Protein AF-A0A4U7EBQ7-F1 (afdb_monomer_lite)

Foldseek 3Di:
DWDWDFDDQPPRKTKIWGGDDDDDDDPPDDPPPQGWQEEEEEEDAPVVVVVVSVVVVVCVVVPPDDDPPITYIYIYDPDPVRVCVLDPPLLVVLLVVQLVPQALDLVRSCVVSVHDSVVSVVNQVSCVSRVQWAADDGPSRIHGSHNYYHYDDDDDDDPPDD

Structure (mmCIF, N/CA/C/O backbone):
data_AF-A0A4U7EBQ7-F1
#
_entry.id   AF-A0A4U7EBQ7-F1
#
loop_
_atom_site.group_PDB
_atom_site.id
_atom_site.type_symbol
_atom_site.label_atom_id
_atom_site.label_alt_id
_atom_site.label_comp_id
_atom_site.label_asym_id
_atom_site.label_entity_id
_atom_site.label_seq_id
_atom_site.pdbx_PDB_ins_code
_atom_site.Cartn_x
_atom_site.Cartn_y
_atom_site.Cartn_z
_atom_site.occupancy
_atom_site.B_iso_or_equiv
_atom_site.auth_seq_id
_atom_site.auth_comp_id
_atom_site.auth_asym_id
_atom_site.auth_atom_id
_atom_site.pdbx_PDB_model_num
ATOM 1 N N . MET A 1 1 ? -17.055 -17.221 -19.776 1.00 35.62 1 MET A N 1
ATOM 2 C CA . MET A 1 1 ? -17.087 -15.826 -20.279 1.00 35.62 1 MET A CA 1
ATOM 3 C C . MET A 1 1 ? -16.812 -14.881 -19.123 1.00 35.62 1 MET A C 1
ATOM 5 O O . MET A 1 1 ? -17.740 -14.368 -18.497 1.00 35.62 1 MET A O 1
ATOM 9 N N . GLY A 1 2 ? -15.529 -14.736 -18.796 1.00 39.72 2 GLY A N 1
ATOM 10 C CA . GLY A 1 2 ? -15.065 -13.684 -17.906 1.00 39.72 2 GLY A CA 1
ATOM 11 C C . GLY A 1 2 ? -14.974 -12.367 -18.670 1.00 39.72 2 GLY A C 1
ATOM 12 O O . GLY A 1 2 ? -14.744 -12.376 -19.877 1.00 39.72 2 GLY A O 1
ATOM 13 N N . ARG A 1 3 ? -15.248 -11.241 -18.010 1.00 36.81 3 ARG A N 1
ATOM 14 C CA . ARG A 1 3 ? -15.021 -9.917 -18.606 1.00 36.81 3 ARG A CA 1
ATOM 15 C C . ARG A 1 3 ? -13.678 -9.410 -18.107 1.00 36.81 3 ARG A C 1
ATOM 17 O O . ARG A 1 3 ? -13.426 -9.454 -16.906 1.00 36.81 3 ARG A O 1
ATOM 24 N N . LYS A 1 4 ? -12.856 -8.933 -19.035 1.00 40.66 4 LYS A N 1
ATOM 25 C CA . LYS A 1 4 ? -11.578 -8.290 -18.746 1.00 40.66 4 LYS A CA 1
ATOM 26 C C . LYS A 1 4 ? -11.805 -6.793 -18.549 1.00 40.66 4 LYS A C 1
ATOM 28 O O . LYS A 1 4 ? -12.488 -6.173 -19.367 1.00 40.66 4 LYS A O 1
ATOM 33 N N . TYR A 1 5 ? -11.245 -6.227 -17.486 1.00 44.12 5 TYR A N 1
ATOM 34 C CA . TYR A 1 5 ? -11.275 -4.785 -17.242 1.00 44.12 5 TYR A CA 1
ATOM 35 C C . TYR A 1 5 ? -9.849 -4.234 -17.261 1.00 44.12 5 TYR A C 1
ATOM 37 O O . TYR A 1 5 ? -8.996 -4.713 -16.519 1.00 44.12 5 TYR A O 1
ATOM 45 N N . ASP A 1 6 ? -9.617 -3.243 -18.125 1.00 44.31 6 ASP A N 1
ATOM 46 C CA . ASP A 1 6 ? -8.436 -2.376 -18.105 1.00 44.31 6 ASP A CA 1
ATOM 47 C C . ASP A 1 6 ? -8.788 -1.183 -17.216 1.00 44.31 6 ASP A C 1
ATOM 49 O O . ASP A 1 6 ? -9.614 -0.348 -17.602 1.00 44.31 6 ASP A O 1
ATOM 53 N N . ILE A 1 7 ? -8.241 -1.129 -15.998 1.00 49.88 7 ILE A N 1
ATOM 54 C CA . ILE A 1 7 ? -8.325 0.094 -15.197 1.00 49.88 7 ILE A CA 1
ATOM 55 C C . ILE A 1 7 ? -6.994 0.832 -15.304 1.00 49.88 7 ILE A C 1
ATOM 57 O O . ILE A 1 7 ? -5.945 0.354 -14.876 1.00 49.88 7 ILE A O 1
ATOM 61 N N . ARG A 1 8 ? -7.037 2.015 -15.920 1.00 43.31 8 ARG A N 1
ATOM 62 C CA . ARG A 1 8 ? -5.875 2.898 -16.018 1.00 43.31 8 ARG A CA 1
ATOM 63 C C . ARG A 1 8 ? -5.671 3.604 -14.685 1.00 43.31 8 ARG A C 1
ATOM 65 O O . ARG A 1 8 ? -6.448 4.496 -14.342 1.00 43.31 8 ARG A O 1
ATOM 72 N N . GLY A 1 9 ? -4.616 3.240 -13.961 1.00 41.81 9 GLY A N 1
ATOM 73 C CA . GLY A 1 9 ? -4.083 4.081 -12.894 1.00 41.81 9 GLY A CA 1
ATOM 74 C C . GLY A 1 9 ? -3.461 5.334 -13.513 1.00 41.81 9 GLY A C 1
ATOM 75 O O . GLY A 1 9 ? -2.818 5.264 -14.561 1.00 41.81 9 GLY A O 1
ATOM 76 N N . THR A 1 10 ? -3.640 6.503 -12.898 1.00 41.31 10 THR A N 1
ATOM 77 C CA . THR A 1 10 ? -3.233 7.822 -13.432 1.00 41.31 10 THR A CA 1
ATOM 78 C C . THR A 1 10 ? -1.703 8.038 -13.526 1.00 41.31 10 THR A C 1
ATOM 80 O O . THR A 1 10 ? -1.237 9.173 -13.502 1.00 41.31 10 THR A O 1
ATOM 83 N N . GLY A 1 11 ? -0.904 6.972 -13.632 1.00 40.59 11 GLY A N 1
ATOM 84 C CA . GLY A 1 11 ? 0.562 6.990 -13.647 1.00 40.59 11 GLY A CA 1
ATOM 85 C C . GLY A 1 11 ? 1.225 5.954 -14.562 1.00 40.59 11 GLY A C 1
ATOM 86 O O . GLY A 1 11 ? 2.389 5.657 -14.342 1.00 40.59 11 GLY A O 1
ATOM 87 N N . GLY A 1 12 ? 0.515 5.400 -15.555 1.00 39.47 12 GLY A N 1
ATOM 88 C CA . GLY A 1 12 ? 1.077 4.403 -16.488 1.00 39.47 12 GLY A CA 1
ATOM 89 C C . GLY A 1 12 ? 0.884 2.941 -16.068 1.00 39.47 12 GLY A C 1
ATOM 90 O O . GLY A 1 12 ? 1.272 2.044 -16.802 1.00 39.47 12 GLY A O 1
ATOM 91 N N . LEU A 1 13 ? 0.227 2.694 -14.932 1.00 50.38 13 LEU A N 1
ATOM 92 C CA . LEU A 1 13 ? -0.044 1.347 -14.429 1.00 50.38 13 LEU A CA 1
ATOM 93 C C . LEU A 1 13 ? -1.303 0.761 -15.085 1.00 50.38 13 LEU A C 1
ATOM 95 O O . LEU A 1 13 ? -2.376 1.377 -15.044 1.00 50.38 13 LEU A O 1
ATOM 99 N N . ILE A 1 14 ? -1.166 -0.437 -15.656 1.00 53.22 14 ILE A N 1
ATOM 100 C CA . ILE A 1 14 ? -2.275 -1.265 -16.138 1.00 53.22 14 ILE A CA 1
ATOM 101 C C . ILE A 1 14 ? -2.552 -2.311 -15.063 1.00 53.22 14 ILE A C 1
ATOM 103 O O . ILE A 1 14 ? -1.723 -3.187 -14.828 1.00 53.22 14 ILE A O 1
ATOM 107 N N . LEU A 1 15 ? -3.713 -2.226 -14.412 1.00 53.44 15 LEU A N 1
ATOM 108 C CA . LEU A 1 15 ? -4.234 -3.355 -13.647 1.00 53.44 15 LEU A CA 1
ATOM 109 C C . LEU A 1 15 ? -5.150 -4.154 -14.571 1.00 53.44 15 LEU A C 1
ATOM 111 O O . LEU A 1 15 ? -6.173 -3.642 -15.039 1.00 53.44 15 LEU A O 1
ATOM 115 N N . THR A 1 16 ? -4.786 -5.413 -14.800 1.00 60.38 16 THR A N 1
ATOM 116 C CA . THR A 1 16 ? -5.644 -6.367 -15.502 1.00 60.38 16 THR A CA 1
ATOM 117 C C . THR A 1 16 ? -6.428 -7.184 -14.482 1.00 60.38 16 THR A C 1
ATOM 119 O O . THR A 1 16 ? -5.839 -7.848 -13.633 1.00 60.38 16 THR A O 1
ATOM 122 N N . LEU A 1 17 ? -7.761 -7.140 -14.576 1.00 54.84 17 LEU A N 1
ATOM 123 C CA . LEU A 1 17 ? -8.671 -7.979 -13.790 1.00 54.84 17 LEU A CA 1
ATOM 124 C C . LEU A 1 17 ? -9.408 -8.953 -14.717 1.00 54.84 17 LEU A C 1
ATOM 126 O O . LEU A 1 17 ? -10.191 -8.524 -15.574 1.00 54.84 17 LEU A O 1
ATOM 130 N N . THR A 1 18 ? -9.195 -10.254 -14.518 1.00 54.38 18 THR A N 1
ATOM 131 C CA . THR A 1 18 ? -9.893 -11.329 -15.243 1.00 54.38 18 THR A CA 1
ATOM 132 C C . THR A 1 18 ? -10.984 -11.912 -14.344 1.00 54.38 18 THR A C 1
ATOM 134 O O . THR A 1 18 ? -10.712 -12.774 -13.520 1.00 54.38 18 THR A O 1
ATOM 137 N N . HIS A 1 19 ? -12.229 -11.432 -14.451 1.00 50.72 19 HIS A N 1
ATOM 138 C CA . HIS A 1 19 ? -13.312 -11.844 -13.539 1.00 50.72 19 HIS A CA 1
ATOM 139 C C . HIS A 1 19 ? -14.376 -12.722 -14.219 1.00 50.72 19 HIS A C 1
ATOM 141 O O . HIS A 1 19 ? -14.816 -12.413 -15.331 1.00 50.72 19 HIS A O 1
ATOM 147 N N . THR A 1 20 ? -14.865 -13.771 -13.538 1.00 37.25 20 THR A N 1
ATOM 148 C CA . THR A 1 20 ? -15.962 -14.648 -13.998 1.00 37.25 20 THR A CA 1
ATOM 149 C C . THR A 1 20 ? -17.337 -14.148 -13.498 1.00 37.25 20 THR A C 1
ATOM 151 O O . THR A 1 20 ? -17.642 -14.213 -12.320 1.00 37.25 20 THR A O 1
ATOM 154 N N . ARG A 1 21 ? -18.154 -13.624 -14.430 1.00 37.00 21 ARG A N 1
ATOM 155 C CA . ARG A 1 21 ? -19.626 -13.382 -14.417 1.00 37.00 21 ARG A CA 1
ATOM 156 C C . ARG A 1 21 ? -20.342 -13.327 -13.037 1.00 37.00 21 ARG A C 1
ATOM 158 O O . ARG A 1 21 ? -20.646 -14.366 -12.474 1.00 37.00 21 ARG A O 1
ATOM 165 N N . SER A 1 22 ? -20.929 -12.184 -12.650 1.00 35.88 22 SER A N 1
ATOM 166 C CA . SER A 1 22 ? -22.355 -11.869 -12.910 1.00 35.88 22 SER A CA 1
ATOM 167 C C . SER A 1 22 ? -22.671 -10.396 -12.611 1.00 35.88 22 SER A C 1
ATOM 169 O O . SER A 1 22 ? -22.422 -9.906 -11.521 1.00 35.88 22 SER A O 1
ATOM 171 N N . MET A 1 23 ? -23.253 -9.691 -13.584 1.00 32.94 23 MET A N 1
ATOM 172 C CA . MET A 1 23 ? -23.651 -8.285 -13.473 1.00 32.94 23 MET A CA 1
ATOM 173 C C . MET A 1 23 ? -25.182 -8.238 -13.535 1.00 32.94 23 MET A C 1
ATOM 175 O O . MET A 1 23 ? -25.751 -8.457 -14.610 1.00 32.94 23 MET A O 1
ATOM 179 N N . ARG A 1 24 ? -25.859 -7.979 -12.412 1.00 35.00 24 ARG A N 1
ATOM 180 C CA . ARG A 1 24 ? -27.246 -7.496 -12.425 1.00 35.00 24 ARG A CA 1
ATOM 181 C C . ARG A 1 24 ? -27.155 -5.977 -12.344 1.00 35.00 24 ARG A C 1
ATOM 183 O O . ARG A 1 24 ? -26.534 -5.442 -11.446 1.00 35.00 24 ARG A O 1
ATOM 190 N N . ARG A 1 25 ? -27.660 -5.287 -13.365 1.00 38.47 25 ARG A N 1
ATOM 191 C CA . ARG A 1 25 ? -27.696 -3.824 -13.395 1.00 38.47 25 ARG A CA 1
ATOM 192 C C . ARG A 1 25 ? -29.011 -3.393 -12.755 1.00 38.47 25 ARG A C 1
ATOM 194 O O . ARG A 1 25 ? -30.059 -3.571 -13.376 1.00 38.47 25 ARG A O 1
ATOM 201 N N . THR A 1 26 ? -28.939 -2.826 -11.562 1.00 35.12 26 THR A N 1
ATOM 202 C CA . THR A 1 26 ? -29.968 -1.944 -11.012 1.00 35.12 26 THR A CA 1
ATOM 203 C C . THR A 1 26 ? -29.298 -0.633 -10.621 1.00 35.12 26 THR A C 1
ATOM 205 O O . THR A 1 26 ? -28.226 -0.633 -10.027 1.00 35.12 26 THR A O 1
ATOM 208 N N . ASP A 1 27 ? -29.856 0.482 -11.088 1.00 42.78 27 ASP A N 1
ATOM 209 C CA . ASP A 1 27 ? -29.435 1.834 -10.727 1.00 42.78 27 ASP A CA 1
ATOM 210 C C . ASP A 1 27 ? -29.303 1.950 -9.189 1.00 42.78 27 ASP A C 1
ATOM 212 O O . ASP A 1 27 ? -30.231 1.562 -8.480 1.00 42.78 27 ASP A O 1
ATOM 216 N N . ASP A 1 28 ? -28.158 2.465 -8.710 1.00 44.09 28 ASP A N 1
ATOM 217 C CA . ASP A 1 28 ? -27.726 2.609 -7.293 1.00 44.09 28 ASP A CA 1
ATOM 218 C C . ASP A 1 28 ? -26.937 1.439 -6.635 1.00 44.09 28 ASP A C 1
ATOM 220 O O . ASP A 1 28 ? -26.911 1.305 -5.415 1.00 44.09 28 ASP A O 1
ATOM 224 N N . GLU A 1 29 ? -26.244 0.586 -7.401 1.00 39.16 29 GLU A N 1
ATOM 225 C CA . GLU A 1 29 ? -25.565 -0.606 -6.851 1.00 39.16 29 GLU A CA 1
ATOM 226 C C . GLU A 1 29 ? -24.037 -0.423 -6.723 1.00 39.16 29 GLU A C 1
ATOM 228 O O . GLU A 1 29 ? -23.331 -0.260 -7.723 1.00 39.16 29 GLU A O 1
ATOM 233 N N . GLN A 1 30 ? -23.517 -0.465 -5.485 1.00 43.09 30 GLN A N 1
ATOM 234 C CA . GLN A 1 30 ? -22.092 -0.697 -5.214 1.00 43.09 30 GLN A CA 1
ATOM 235 C C . GLN A 1 30 ? -21.657 -1.918 -6.030 1.00 43.09 30 GLN A C 1
ATOM 237 O O . GLN A 1 30 ? -22.206 -3.004 -5.851 1.00 43.09 30 GLN A O 1
ATOM 242 N N . ILE A 1 31 ? -20.713 -1.742 -6.958 1.00 41.19 31 ILE A N 1
ATOM 243 C CA . ILE A 1 31 ? -20.177 -2.874 -7.711 1.00 41.19 31 ILE A CA 1
ATOM 244 C C . ILE A 1 31 ? -19.390 -3.714 -6.706 1.00 41.19 31 ILE A C 1
ATOM 246 O O . ILE A 1 31 ? -18.289 -3.327 -6.315 1.00 41.19 31 ILE A O 1
ATOM 250 N N . ASP A 1 32 ? -19.970 -4.833 -6.276 1.00 48.31 32 ASP A N 1
ATOM 251 C CA . ASP A 1 32 ? -19.272 -5.872 -5.523 1.00 48.31 32 ASP A CA 1
ATOM 252 C C . ASP A 1 32 ? -18.305 -6.551 -6.506 1.00 48.31 32 ASP A C 1
ATOM 254 O O . ASP A 1 32 ? -18.613 -7.539 -7.175 1.00 48.31 32 ASP A O 1
ATOM 258 N N . VAL A 1 33 ? -17.178 -5.877 -6.752 1.00 59.25 33 VAL A N 1
ATOM 259 C CA . VAL A 1 33 ? -16.087 -6.409 -7.562 1.00 59.25 33 VAL A CA 1
ATOM 260 C C . VAL A 1 33 ? -15.416 -7.462 -6.700 1.00 59.25 33 VAL A C 1
ATOM 262 O O . VAL A 1 33 ? -14.743 -7.130 -5.729 1.00 59.25 33 VAL A O 1
ATOM 265 N N . GLU A 1 34 ? -15.609 -8.730 -7.042 1.00 67.62 34 GLU A N 1
ATOM 266 C CA . GLU A 1 34 ? -14.882 -9.815 -6.396 1.00 67.62 34 GLU A CA 1
ATOM 267 C C . GLU A 1 34 ? -13.425 -9.756 -6.866 1.00 67.62 34 GLU A C 1
ATOM 269 O O . GLU A 1 34 ? -13.119 -9.984 -8.045 1.00 67.62 34 GLU A O 1
ATOM 274 N N . TYR A 1 35 ? -12.542 -9.371 -5.948 1.00 74.69 35 TYR A N 1
ATOM 275 C CA . TYR A 1 35 ? -11.109 -9.339 -6.193 1.00 74.69 35 TYR A CA 1
ATOM 276 C C . TYR A 1 35 ? -10.529 -10.742 -6.039 1.00 74.69 35 TYR A C 1
ATOM 278 O O . TYR A 1 35 ? -10.982 -11.513 -5.190 1.00 74.69 35 TYR A O 1
ATOM 286 N N . PRO A 1 36 ? -9.517 -11.083 -6.844 1.00 80.62 36 PRO A N 1
ATOM 287 C CA . PRO A 1 36 ? -8.791 -12.321 -6.645 1.00 80.62 36 PRO A CA 1
ATOM 288 C C . PRO A 1 36 ? -8.037 -12.319 -5.315 1.00 80.62 36 PRO A C 1
ATOM 290 O O . PRO A 1 36 ? -7.653 -11.269 -4.807 1.00 80.62 36 PRO A O 1
ATOM 293 N N . SER A 1 37 ? -7.772 -13.503 -4.765 1.00 81.44 37 SER A N 1
ATOM 294 C CA . SER A 1 37 ? -7.052 -13.633 -3.491 1.00 81.44 37 SER A CA 1
ATOM 295 C C . SER A 1 37 ? -5.586 -13.202 -3.588 1.00 81.44 37 SER A C 1
ATOM 297 O O . SER A 1 37 ? -5.007 -12.765 -2.594 1.00 81.44 37 SER A O 1
ATOM 299 N N . THR A 1 38 ? -4.977 -13.302 -4.774 1.00 85.06 38 THR A N 1
ATOM 300 C CA . THR A 1 38 ? -3.576 -12.933 -5.002 1.00 85.06 38 THR A CA 1
ATOM 301 C C . THR A 1 38 ? -3.453 -11.810 -6.024 1.00 85.06 38 THR A C 1
ATOM 303 O O . THR A 1 38 ? -4.039 -11.860 -7.105 1.00 85.06 38 THR A O 1
ATOM 306 N N . LEU A 1 39 ? -2.641 -10.814 -5.672 1.00 88.12 39 LEU A N 1
ATOM 307 C CA . LEU A 1 39 ? -2.121 -9.809 -6.585 1.00 88.12 39 LEU A CA 1
ATOM 308 C C . LEU A 1 39 ? -0.661 -10.122 -6.913 1.00 88.12 39 LEU A C 1
ATOM 310 O O . LEU A 1 39 ? 0.167 -10.203 -6.001 1.00 88.12 39 LEU A O 1
ATOM 314 N N . ARG A 1 40 ? -0.333 -10.215 -8.200 1.00 87.00 40 ARG A N 1
ATOM 315 C CA . ARG A 1 40 ? 1.038 -10.310 -8.699 1.00 87.00 40 ARG A CA 1
ATOM 316 C C . ARG A 1 40 ? 1.540 -8.933 -9.122 1.00 87.00 40 ARG A C 1
ATOM 318 O O . ARG A 1 40 ? 0.833 -8.157 -9.762 1.00 87.00 40 ARG A O 1
ATOM 325 N N . VAL A 1 41 ? 2.756 -8.611 -8.709 1.00 87.50 41 VAL A N 1
ATOM 326 C CA . VAL A 1 41 ? 3.451 -7.370 -9.029 1.00 87.50 41 VAL A CA 1
ATOM 327 C C . VAL A 1 41 ? 4.701 -7.710 -9.816 1.00 87.50 41 VAL A C 1
ATOM 329 O O . VAL A 1 41 ? 5.556 -8.450 -9.328 1.00 87.50 41 VAL A O 1
ATOM 332 N N . GLU A 1 42 ? 4.812 -7.135 -11.006 1.00 86.31 42 GLU A N 1
ATOM 333 C CA . GLU A 1 42 ? 5.854 -7.461 -11.976 1.00 86.31 42 GLU A CA 1
ATOM 334 C C . GLU A 1 42 ? 6.555 -6.222 -12.512 1.00 86.31 42 GLU A C 1
ATOM 336 O O . GLU A 1 42 ? 6.080 -5.095 -12.360 1.00 86.31 42 GLU A O 1
ATOM 341 N N . ILE A 1 43 ? 7.686 -6.450 -13.174 1.00 83.00 43 ILE A N 1
ATOM 342 C CA . ILE A 1 43 ? 8.398 -5.441 -13.950 1.00 83.00 43 ILE A CA 1
ATOM 343 C C . ILE A 1 43 ? 8.448 -5.924 -15.399 1.00 83.00 43 ILE A C 1
ATOM 345 O O . ILE A 1 43 ? 8.963 -7.012 -15.647 1.00 83.00 43 ILE A O 1
ATOM 349 N N . GLY A 1 44 ? 7.952 -5.121 -16.339 1.00 71.38 44 GLY A N 1
ATOM 350 C CA . GLY A 1 44 ? 7.925 -5.463 -17.763 1.00 71.38 44 GLY A CA 1
ATOM 351 C C . GLY A 1 44 ? 7.908 -4.221 -18.650 1.00 71.38 44 GLY A C 1
ATOM 352 O O . GLY A 1 44 ? 7.391 -3.177 -18.254 1.00 71.38 44 GLY A O 1
ATOM 353 N N . SER A 1 45 ? 8.489 -4.319 -19.847 1.00 62.56 45 SER A N 1
ATOM 354 C CA . SER A 1 45 ? 8.477 -3.224 -20.828 1.00 62.56 45 SER A CA 1
ATOM 355 C C . SER A 1 45 ? 7.066 -3.028 -21.387 1.00 62.56 45 SER A C 1
ATOM 357 O O . SER A 1 45 ? 6.279 -3.964 -21.410 1.00 62.56 45 SER A O 1
ATOM 359 N N . THR A 1 46 ? 6.736 -1.861 -21.944 1.00 51.31 46 THR A N 1
ATOM 360 C CA . THR A 1 46 ? 5.391 -1.602 -22.507 1.00 51.31 46 THR A CA 1
ATOM 361 C C . THR A 1 46 ? 4.968 -2.588 -23.616 1.00 51.31 46 THR A C 1
ATOM 363 O O . THR A 1 46 ? 3.778 -2.856 -23.782 1.00 51.31 46 THR A O 1
ATOM 366 N N . GLU A 1 47 ? 5.920 -3.166 -24.357 1.00 54.06 47 GLU A N 1
ATOM 367 C CA . GLU A 1 47 ? 5.669 -4.252 -25.324 1.00 54.06 47 GLU A CA 1
ATOM 368 C C . GLU A 1 47 ? 5.387 -5.601 -24.640 1.00 54.06 47 GLU A C 1
ATOM 370 O O . GLU A 1 47 ? 4.474 -6.323 -25.054 1.00 54.06 47 GLU A O 1
ATOM 375 N N . ASP A 1 48 ? 6.094 -5.897 -23.548 1.00 57.53 48 ASP A N 1
ATOM 376 C CA . ASP A 1 48 ? 5.840 -7.065 -22.698 1.00 57.53 48 ASP A CA 1
ATOM 377 C C . ASP A 1 48 ? 4.478 -6.925 -21.998 1.00 57.53 48 ASP A C 1
ATOM 379 O O . ASP A 1 48 ? 3.701 -7.868 -21.982 1.00 57.53 48 ASP A O 1
ATOM 383 N N . MET A 1 49 ? 4.110 -5.719 -21.545 1.00 55.41 49 MET A N 1
ATOM 384 C CA . MET A 1 49 ? 2.817 -5.416 -20.914 1.00 55.41 49 MET A CA 1
ATOM 385 C C . MET A 1 49 ? 1.626 -5.720 -21.832 1.00 55.41 49 MET A C 1
ATOM 387 O O . MET A 1 49 ? 0.606 -6.239 -21.378 1.00 55.41 49 MET A O 1
ATOM 391 N N . PHE A 1 50 ? 1.720 -5.378 -23.124 1.00 53.34 50 PHE A N 1
ATOM 392 C CA . PHE A 1 50 ? 0.658 -5.693 -24.085 1.00 53.34 50 PHE A CA 1
ATOM 393 C C . PHE A 1 50 ? 0.613 -7.194 -24.378 1.00 53.34 50 PHE A C 1
ATOM 395 O O . PHE A 1 50 ? -0.472 -7.768 -24.474 1.00 53.34 50 PHE A O 1
ATOM 402 N N . THR A 1 51 ? 1.782 -7.826 -24.476 1.00 57.12 51 THR A N 1
ATOM 403 C CA . THR A 1 51 ? 1.912 -9.260 -24.738 1.00 57.12 51 THR A CA 1
ATOM 404 C C . THR A 1 51 ? 1.387 -10.092 -23.573 1.00 57.12 51 THR A C 1
ATOM 406 O O . THR A 1 51 ? 0.577 -10.974 -23.815 1.00 57.12 51 THR A O 1
ATOM 409 N N . ASP A 1 52 ? 1.722 -9.766 -22.326 1.00 58.38 52 ASP A N 1
ATOM 410 C CA . ASP A 1 52 ? 1.219 -10.448 -21.128 1.00 58.38 52 ASP A CA 1
ATOM 411 C C . ASP A 1 52 ? -0.272 -10.215 -20.926 1.00 58.38 52 ASP A C 1
ATOM 413 O O . ASP A 1 52 ? -1.016 -11.141 -20.607 1.00 58.38 52 ASP A O 1
ATOM 417 N N . ALA A 1 53 ? -0.760 -9.001 -21.193 1.00 56.41 53 ALA A N 1
ATOM 418 C CA . ALA A 1 53 ? -2.191 -8.748 -21.183 1.00 56.41 53 ALA A CA 1
ATOM 419 C C . ALA A 1 53 ? -2.914 -9.629 -22.224 1.00 56.41 53 ALA A C 1
ATOM 421 O O . ALA A 1 53 ? -4.018 -10.113 -21.954 1.00 56.41 53 ALA A O 1
ATOM 422 N N . VAL A 1 54 ? -2.335 -9.829 -23.409 1.00 57.12 54 VAL A N 1
ATOM 423 C CA . VAL A 1 54 ? -2.891 -10.715 -24.443 1.00 57.12 54 VAL A CA 1
ATOM 424 C C . VAL A 1 54 ? -2.741 -12.186 -24.047 1.00 57.12 54 VAL A C 1
ATOM 426 O O . VAL A 1 54 ? -3.733 -12.901 -24.092 1.00 57.12 54 VAL A O 1
ATOM 429 N N . ALA A 1 55 ? -1.583 -12.621 -23.557 1.00 57.31 55 ALA A N 1
ATOM 430 C CA . ALA A 1 55 ? -1.321 -13.993 -23.133 1.00 57.31 55 ALA A CA 1
ATOM 431 C C . ALA A 1 55 ? -2.223 -14.412 -21.964 1.00 57.31 55 ALA A C 1
ATOM 433 O O . ALA A 1 55 ? -2.834 -15.474 -22.009 1.00 57.31 55 ALA A O 1
ATOM 434 N N . ALA A 1 56 ? -2.425 -13.543 -20.968 1.00 55.22 56 ALA A N 1
ATOM 435 C CA . ALA A 1 56 ? -3.394 -13.764 -19.895 1.00 55.22 56 ALA A CA 1
ATOM 436 C C . ALA A 1 56 ? -4.837 -13.893 -20.425 1.00 55.22 56 ALA A C 1
ATOM 438 O O . ALA A 1 56 ? -5.657 -14.599 -19.840 1.00 55.22 56 ALA A O 1
ATOM 439 N N . ALA A 1 57 ? -5.162 -13.235 -21.546 1.00 49.34 57 ALA A N 1
ATOM 440 C CA . ALA A 1 57 ? -6.454 -13.395 -22.212 1.00 49.34 57 ALA A CA 1
ATOM 441 C C . ALA A 1 57 ? -6.538 -14.703 -23.025 1.00 49.34 57 ALA A C 1
ATOM 443 O O . ALA A 1 57 ? -7.586 -15.346 -23.021 1.00 49.34 57 ALA A O 1
ATOM 444 N N . GLU A 1 58 ? -5.453 -15.116 -23.683 1.00 49.81 58 GLU A N 1
ATOM 445 C CA . GLU A 1 58 ? -5.383 -16.345 -24.483 1.00 49.81 58 GLU A CA 1
ATOM 446 C C . GLU A 1 58 ? -5.381 -17.612 -23.618 1.00 49.81 58 GLU A C 1
ATOM 448 O O . GLU A 1 58 ? -6.102 -18.560 -23.934 1.00 49.81 58 GLU A O 1
ATOM 453 N N . THR A 1 59 ? -4.651 -17.623 -22.498 1.00 52.62 59 THR A N 1
ATOM 454 C CA . THR A 1 59 ? -4.658 -18.730 -21.525 1.00 52.62 59 THR A CA 1
ATOM 455 C C . THR A 1 59 ? -6.074 -18.987 -21.007 1.00 52.62 59 THR A C 1
ATOM 457 O O . THR A 1 59 ? -6.517 -20.130 -20.961 1.00 52.62 59 THR A O 1
ATOM 460 N N . PHE A 1 60 ? -6.849 -17.930 -20.744 1.00 47.12 60 PHE A N 1
ATOM 461 C CA . PHE A 1 60 ? -8.235 -18.052 -20.290 1.00 47.12 60 PHE A CA 1
ATOM 462 C C . PHE A 1 60 ? -9.215 -18.530 -21.382 1.00 47.12 60 PHE A C 1
ATOM 464 O O . PHE A 1 60 ? -10.201 -19.203 -21.075 1.00 47.12 60 PHE A O 1
ATOM 471 N N . GLU A 1 61 ? -8.991 -18.190 -22.658 1.00 48.12 61 GLU A N 1
ATOM 472 C CA . GLU A 1 61 ? -9.835 -18.680 -23.763 1.00 48.12 61 GLU A CA 1
ATOM 473 C C . GLU A 1 61 ? -9.555 -20.154 -24.094 1.00 48.12 61 GLU A C 1
ATOM 475 O O . GLU A 1 61 ? -10.478 -20.897 -24.443 1.00 48.12 61 GLU A O 1
ATOM 480 N N . ASN A 1 62 ? -8.300 -20.592 -23.970 1.00 46.03 62 ASN A N 1
ATOM 481 C CA . ASN A 1 62 ? -7.891 -21.949 -24.329 1.00 46.03 62 ASN A CA 1
ATOM 482 C C . ASN A 1 62 ? -8.112 -22.961 -23.191 1.00 46.03 62 ASN A C 1
ATOM 484 O O . ASN A 1 62 ? -8.336 -24.145 -23.457 1.00 46.03 62 ASN A O 1
ATOM 488 N N . ASP A 1 63 ? -8.128 -22.501 -21.938 1.00 40.47 63 ASP A N 1
ATOM 489 C CA . ASP A 1 63 ? -8.280 -23.359 -20.766 1.00 40.47 63 ASP A CA 1
ATOM 490 C C . ASP A 1 63 ? -9.738 -23.534 -20.307 1.00 40.47 63 ASP A C 1
ATOM 492 O O . ASP A 1 63 ? -10.158 -23.248 -19.188 1.00 40.47 63 ASP A O 1
ATOM 496 N N . SER A 1 64 ? -10.571 -24.041 -21.216 1.00 42.84 64 SER A N 1
ATOM 497 C CA . SER A 1 64 ? -11.931 -24.479 -20.877 1.00 42.84 64 SER A CA 1
ATOM 498 C C . SER A 1 64 ? -11.968 -25.856 -20.181 1.00 42.84 64 SER A C 1
ATOM 500 O O . SER A 1 64 ? -13.024 -26.501 -20.190 1.00 42.84 64 SER A O 1
ATOM 502 N N . ARG A 1 65 ? -10.851 -26.367 -19.629 1.00 40.25 65 ARG A N 1
ATOM 503 C CA . ARG A 1 65 ? -10.790 -27.687 -18.974 1.00 40.25 65 ARG A CA 1
ATOM 504 C C . ARG A 1 65 ? -9.731 -27.759 -17.853 1.00 40.25 65 ARG A C 1
ATOM 506 O O . ARG A 1 65 ? -8.612 -28.140 -18.147 1.00 40.25 65 ARG A O 1
ATOM 513 N N . GLN A 1 66 ? -10.201 -27.670 -16.598 1.00 37.22 66 GLN A N 1
ATOM 514 C CA . GLN A 1 66 ? -9.503 -28.078 -15.354 1.00 37.22 66 GLN A CA 1
ATOM 515 C C . GLN A 1 66 ? -8.289 -27.187 -15.035 1.00 37.22 66 GLN A C 1
ATOM 517 O O . GLN A 1 66 ? -7.269 -27.309 -15.682 1.00 37.22 66 GLN A O 1
ATOM 522 N N .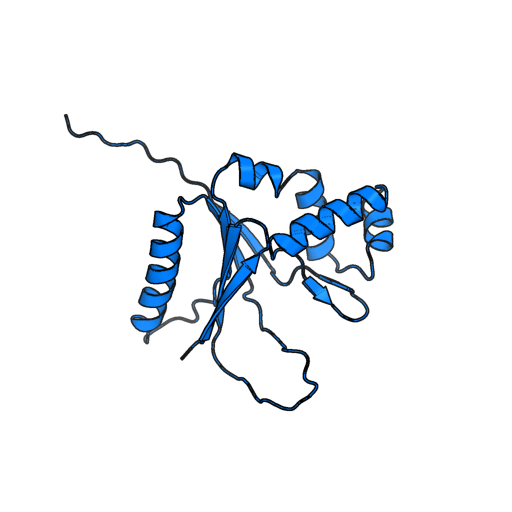 ASP A 1 67 ? -8.320 -26.262 -14.084 1.00 34.72 67 ASP A N 1
ATOM 523 C CA . ASP A 1 67 ? -8.741 -26.370 -12.686 1.00 34.72 67 ASP A CA 1
ATOM 524 C C . ASP A 1 67 ? -9.344 -25.031 -12.205 1.00 34.72 67 ASP A C 1
ATOM 526 O O . ASP A 1 67 ? -9.525 -24.096 -12.980 1.00 34.72 67 ASP A O 1
ATOM 530 N N . GLU A 1 68 ? -9.709 -24.927 -10.928 1.00 41.31 68 GLU A N 1
ATOM 531 C CA . GLU A 1 68 ? -10.041 -23.665 -10.248 1.00 41.31 68 GLU A CA 1
ATOM 532 C C . GLU A 1 68 ? -8.804 -22.744 -10.162 1.00 41.31 68 GLU A C 1
ATOM 534 O O . GLU A 1 68 ? -8.362 -22.374 -9.075 1.00 41.31 68 GLU A O 1
ATOM 539 N N . GLU A 1 69 ? -8.189 -22.403 -11.295 1.00 44.16 69 GLU A N 1
ATOM 540 C CA . GLU A 1 69 ? -7.118 -21.418 -11.347 1.00 44.16 69 GLU A CA 1
ATOM 541 C C . GLU A 1 69 ? -7.751 -20.064 -11.035 1.00 44.16 69 GLU A C 1
ATOM 543 O O . GLU A 1 69 ? -8.529 -19.496 -11.809 1.00 44.16 69 GLU A O 1
ATOM 548 N N . ALA A 1 70 ? -7.527 -19.634 -9.791 1.00 51.69 70 ALA A N 1
ATOM 549 C CA . ALA A 1 70 ? -8.049 -18.400 -9.244 1.00 51.69 70 ALA A CA 1
ATOM 550 C C . ALA A 1 70 ? -7.787 -17.268 -10.238 1.00 51.69 70 ALA A C 1
ATOM 552 O O . ALA A 1 70 ? -6.692 -17.160 -10.787 1.00 51.69 70 ALA A O 1
ATOM 553 N N . ALA A 1 71 ? -8.796 -16.419 -10.451 1.00 57.31 71 ALA A N 1
ATOM 554 C CA . ALA A 1 71 ? -8.598 -15.147 -11.129 1.00 57.31 71 ALA A CA 1
ATOM 555 C C . ALA A 1 71 ? -7.304 -14.498 -10.608 1.00 57.31 71 ALA A C 1
ATOM 557 O O . ALA A 1 71 ? -7.026 -14.564 -9.412 1.00 57.31 71 ALA A O 1
ATOM 558 N N . GLU A 1 72 ? -6.509 -13.901 -11.487 1.00 65.75 72 GLU A N 1
ATOM 559 C CA . GLU A 1 72 ? -5.260 -13.252 -11.098 1.00 65.75 72 GLU A CA 1
ATOM 560 C C . GLU A 1 72 ? -5.375 -11.751 -11.361 1.00 65.75 72 GLU A C 1
ATOM 562 O O . GLU A 1 72 ? -5.874 -11.321 -12.407 1.00 65.75 72 GLU A O 1
ATOM 567 N N . ALA A 1 73 ? -4.968 -10.947 -10.378 1.00 79.81 73 ALA A N 1
ATOM 568 C CA . ALA A 1 73 ? -4.759 -9.520 -10.561 1.00 79.81 73 ALA A CA 1
ATOM 569 C C . ALA A 1 73 ? -3.267 -9.303 -10.785 1.00 79.81 73 ALA A C 1
ATOM 571 O O . ALA A 1 73 ? -2.454 -9.782 -9.995 1.00 79.81 73 ALA A O 1
ATOM 572 N N . VAL A 1 74 ? -2.916 -8.554 -11.827 1.00 82.31 74 VAL A N 1
ATOM 573 C CA . VAL A 1 74 ? -1.519 -8.242 -12.147 1.00 82.31 74 VAL A CA 1
ATOM 574 C C . VAL A 1 74 ? -1.345 -6.733 -12.244 1.00 82.31 74 VAL A C 1
ATOM 576 O O . VAL A 1 74 ? -2.097 -6.071 -12.965 1.00 82.31 74 VAL A O 1
ATOM 579 N N . VAL A 1 75 ? -0.360 -6.200 -11.518 1.00 83.62 75 VAL A N 1
ATOM 580 C CA . VAL A 1 75 ? 0.154 -4.832 -11.678 1.00 83.62 75 VAL A CA 1
ATOM 581 C C . VAL A 1 75 ? 1.575 -4.909 -12.207 1.00 83.62 75 VAL A C 1
ATOM 583 O O . VAL A 1 75 ? 2.463 -5.449 -11.549 1.00 83.62 75 VAL A O 1
ATOM 586 N N . THR A 1 76 ? 1.802 -4.295 -13.360 1.00 80.19 76 THR A N 1
ATOM 587 C CA . THR A 1 76 ? 3.129 -4.222 -13.975 1.00 80.19 76 THR A CA 1
ATOM 588 C C . THR A 1 76 ? 3.701 -2.818 -13.833 1.00 80.19 76 THR A C 1
ATOM 590 O O . THR A 1 76 ? 3.009 -1.828 -14.075 1.00 80.19 76 THR A O 1
ATOM 593 N N . TYR A 1 77 ? 4.971 -2.749 -13.448 1.00 84.06 77 TYR A N 1
ATOM 594 C CA . TYR A 1 77 ? 5.782 -1.539 -13.401 1.00 84.06 77 TYR A CA 1
ATOM 595 C C . TYR A 1 77 ? 6.757 -1.514 -14.582 1.00 84.06 77 TYR A C 1
ATOM 597 O O . TYR A 1 77 ? 7.290 -2.548 -14.979 1.00 84.06 77 TYR A O 1
ATOM 605 N N . ASP A 1 78 ? 7.050 -0.327 -15.103 1.00 81.81 78 ASP A N 1
ATOM 606 C CA . ASP A 1 78 ? 7.942 -0.147 -16.257 1.00 81.81 78 ASP A CA 1
ATOM 607 C C . ASP A 1 78 ? 9.410 -0.441 -15.911 1.00 81.81 78 ASP A C 1
ATOM 609 O O . ASP A 1 78 ? 10.244 -0.707 -16.777 1.00 81.81 78 ASP A O 1
ATOM 613 N N . SER A 1 79 ? 9.769 -0.319 -14.630 1.00 83.31 79 SER A N 1
ATOM 614 C CA . SER A 1 79 ? 11.139 -0.502 -14.165 1.00 83.31 79 SER A CA 1
ATOM 615 C C . SER A 1 79 ? 11.214 -0.852 -12.683 1.00 83.31 79 SER A C 1
ATOM 617 O O . SER A 1 79 ? 10.308 -0.575 -11.891 1.00 83.31 79 SER A O 1
ATOM 619 N N . ILE A 1 80 ? 12.363 -1.397 -12.277 1.00 85.75 80 ILE A N 1
ATOM 620 C CA . ILE A 1 80 ? 12.658 -1.642 -10.862 1.00 85.75 80 ILE A CA 1
ATOM 621 C C . ILE A 1 80 ? 12.726 -0.345 -10.048 1.00 85.75 80 ILE A C 1
ATOM 623 O O . ILE A 1 80 ? 12.433 -0.353 -8.856 1.00 85.75 80 ILE A O 1
ATOM 627 N N . GLU A 1 81 ? 13.103 0.773 -10.673 1.00 86.75 81 GLU A N 1
ATOM 628 C CA . GLU A 1 81 ? 13.121 2.084 -10.021 1.00 86.75 81 GLU A CA 1
ATOM 629 C C . GLU A 1 81 ? 11.697 2.526 -9.690 1.00 86.75 81 GLU A C 1
ATOM 631 O O . GLU A 1 81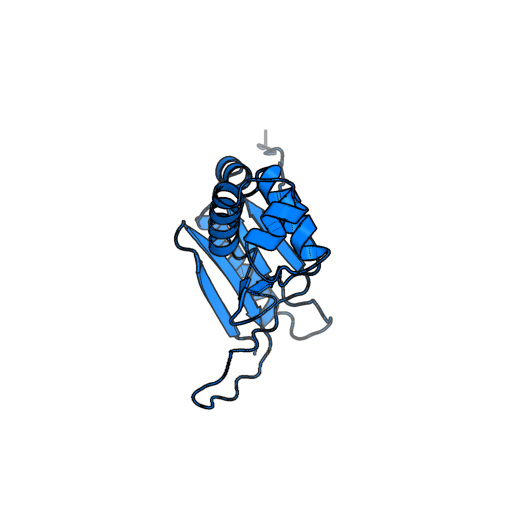 ? 11.422 2.868 -8.545 1.00 86.75 81 GLU A O 1
ATOM 636 N N . GLN A 1 82 ? 10.769 2.396 -10.643 1.00 85.75 82 GLN A N 1
ATOM 637 C CA . GLN A 1 82 ? 9.359 2.721 -10.434 1.00 85.75 82 GLN A CA 1
ATOM 638 C C . GLN A 1 82 ? 8.721 1.813 -9.371 1.00 85.75 82 GLN A C 1
ATOM 640 O O . GLN A 1 82 ? 7.996 2.299 -8.501 1.00 85.75 82 GLN A O 1
ATOM 645 N N . LEU A 1 83 ? 9.042 0.512 -9.381 1.00 88.94 83 LEU A N 1
ATOM 646 C CA . LEU A 1 83 ? 8.605 -0.419 -8.338 1.00 88.94 83 LEU A CA 1
ATOM 647 C C . LEU A 1 83 ? 9.108 0.015 -6.954 1.00 88.94 83 LEU A C 1
ATOM 649 O O . LEU A 1 83 ? 8.336 0.049 -5.997 1.00 88.94 83 LEU A O 1
ATOM 653 N N . ARG A 1 84 ? 10.395 0.363 -6.829 1.00 89.50 84 ARG A N 1
ATOM 654 C CA . ARG A 1 84 ? 11.000 0.804 -5.558 1.00 89.50 84 ARG A CA 1
ATOM 655 C C . ARG A 1 84 ? 10.442 2.141 -5.084 1.00 89.50 84 ARG A C 1
ATOM 657 O O . ARG A 1 84 ? 10.264 2.328 -3.881 1.00 89.50 84 ARG A O 1
ATOM 664 N N . ASP A 1 85 ? 10.143 3.035 -6.016 1.00 90.25 85 ASP A N 1
ATOM 665 C CA . ASP A 1 85 ? 9.504 4.312 -5.732 1.00 90.25 85 ASP A CA 1
ATOM 666 C C . ASP A 1 85 ? 8.061 4.134 -5.279 1.00 90.25 85 ASP A C 1
ATOM 668 O O . ASP A 1 85 ? 7.600 4.937 -4.473 1.00 90.25 85 ASP A O 1
ATOM 672 N N . ALA A 1 86 ? 7.354 3.101 -5.747 1.00 90.44 86 ALA A N 1
ATOM 673 C CA . ALA A 1 86 ? 5.989 2.782 -5.338 1.00 90.44 86 ALA A CA 1
ATOM 674 C C . ALA A 1 86 ? 5.935 2.010 -4.010 1.00 90.44 86 ALA A C 1
ATOM 676 O O . ALA A 1 86 ? 5.167 2.386 -3.121 1.00 90.44 86 ALA A O 1
ATOM 677 N N . LEU A 1 87 ? 6.778 0.989 -3.843 1.00 93.25 87 LEU A N 1
ATOM 678 C CA . LEU A 1 87 ? 6.813 0.071 -2.701 1.00 93.25 87 LEU A CA 1
ATOM 679 C C . LEU A 1 87 ? 8.017 0.335 -1.791 1.00 93.25 87 LEU A C 1
ATOM 681 O O . LEU A 1 87 ? 8.885 -0.514 -1.582 1.00 93.25 87 LEU A O 1
ATOM 685 N N . THR A 1 88 ? 8.056 1.531 -1.209 1.00 96.19 88 THR A N 1
ATOM 686 C CA . THR A 1 88 ? 9.037 1.853 -0.167 1.00 96.19 88 THR A CA 1
ATOM 687 C C . THR A 1 88 ? 8.804 0.998 1.083 1.00 96.19 88 THR A C 1
ATOM 689 O O . THR A 1 88 ? 7.695 0.523 1.332 1.00 96.19 88 THR A O 1
ATOM 692 N N . THR A 1 89 ? 9.823 0.857 1.939 1.00 96.38 89 THR A N 1
ATOM 693 C CA . THR A 1 89 ? 9.699 0.156 3.234 1.00 96.38 89 THR A CA 1
ATOM 694 C C . THR A 1 89 ? 8.522 0.675 4.057 1.00 96.38 89 THR A C 1
ATOM 696 O O . THR A 1 89 ? 7.771 -0.094 4.649 1.00 96.38 89 THR A O 1
ATOM 699 N N . GLU A 1 90 ? 8.322 1.993 4.051 1.00 96.50 90 GLU A N 1
ATOM 700 C CA . GLU A 1 90 ? 7.241 2.641 4.782 1.00 96.50 90 GLU A CA 1
ATOM 701 C C . GLU A 1 90 ? 5.858 2.222 4.269 1.00 96.50 90 GLU A C 1
ATOM 703 O O . GLU A 1 90 ? 4.934 2.056 5.069 1.00 96.50 90 GLU A O 1
ATOM 708 N N . ARG A 1 91 ? 5.719 2.028 2.957 1.00 96.88 91 ARG A N 1
ATOM 709 C CA . ARG A 1 91 ? 4.467 1.626 2.312 1.00 96.88 91 ARG A CA 1
ATOM 710 C C . ARG A 1 91 ? 4.206 0.133 2.401 1.00 96.88 91 ARG A C 1
ATOM 712 O O . ARG A 1 91 ? 3.050 -0.244 2.555 1.00 96.88 91 ARG A O 1
ATOM 719 N N . ILE A 1 92 ? 5.250 -0.692 2.388 1.00 96.62 92 ILE A N 1
ATOM 720 C CA . ILE A 1 92 ? 5.134 -2.127 2.678 1.00 96.62 92 ILE A CA 1
ATOM 721 C C . ILE A 1 92 ? 4.602 -2.323 4.102 1.00 96.62 92 ILE A C 1
ATOM 723 O O . ILE A 1 92 ? 3.597 -3.003 4.277 1.00 96.62 92 ILE A O 1
ATOM 727 N N . GLU A 1 93 ? 5.167 -1.630 5.097 1.00 96.94 93 GLU A N 1
ATOM 728 C CA . GLU A 1 93 ? 4.669 -1.702 6.481 1.00 96.94 93 GLU A CA 1
ATOM 729 C C . GLU A 1 93 ? 3.198 -1.251 6.582 1.00 96.94 93 GLU A C 1
ATOM 731 O O . GLU A 1 93 ? 2.401 -1.822 7.327 1.00 96.94 93 GLU A O 1
ATOM 736 N N . LEU A 1 94 ? 2.802 -0.237 5.802 1.00 97.56 94 LEU A N 1
ATOM 737 C CA . LEU A 1 94 ? 1.410 0.210 5.732 1.00 97.56 94 LEU A CA 1
ATOM 738 C C . LEU A 1 94 ? 0.494 -0.870 5.134 1.00 97.56 94 LEU A C 1
ATOM 740 O O . LEU A 1 94 ? -0.580 -1.113 5.693 1.00 97.56 94 LEU A O 1
ATOM 744 N N . LEU A 1 95 ? 0.906 -1.516 4.037 1.00 96.81 95 LEU A N 1
ATOM 745 C CA . LEU A 1 95 ? 0.167 -2.613 3.405 1.00 96.81 95 LEU A CA 1
ATOM 746 C C . LEU A 1 95 ? -0.002 -3.789 4.363 1.00 96.81 95 LEU A C 1
ATOM 748 O O . LEU A 1 95 ? -1.133 -4.196 4.607 1.00 96.81 95 LEU A O 1
ATOM 752 N N . GLU A 1 96 ? 1.082 -4.267 4.974 1.00 96.19 96 GLU A N 1
ATOM 753 C CA . GLU A 1 96 ? 1.049 -5.351 5.964 1.00 96.19 96 GLU A CA 1
ATOM 754 C C . GLU A 1 96 ? 0.098 -5.019 7.119 1.00 96.19 96 GLU A C 1
ATOM 756 O O . GLU A 1 96 ? -0.717 -5.841 7.541 1.00 96.19 96 GLU A O 1
ATOM 761 N N . SER A 1 97 ? 0.136 -3.770 7.592 1.00 97.06 97 SER A N 1
ATOM 762 C CA . SER A 1 97 ? -0.761 -3.273 8.631 1.00 97.06 97 SER A CA 1
ATOM 763 C C . SER A 1 97 ? -2.236 -3.354 8.219 1.00 97.06 97 SER A C 1
ATOM 765 O O . SER A 1 97 ? -3.085 -3.722 9.034 1.00 97.06 97 SER A O 1
ATOM 767 N N . LEU A 1 98 ? -2.563 -2.987 6.976 1.00 96.12 98 LEU A N 1
ATOM 768 C CA . LEU A 1 98 ? -3.924 -3.057 6.437 1.00 96.12 98 LEU A CA 1
ATOM 769 C C . LEU A 1 98 ? -4.383 -4.486 6.148 1.00 96.12 98 LEU A C 1
ATOM 771 O O . LEU A 1 98 ? -5.531 -4.797 6.452 1.00 96.12 98 LEU A O 1
ATOM 775 N N . MET A 1 99 ? -3.502 -5.340 5.622 1.00 94.25 99 MET A N 1
ATOM 776 C CA . MET A 1 99 ? -3.774 -6.763 5.399 1.00 94.25 99 MET A CA 1
ATOM 777 C C . MET A 1 99 ? -4.056 -7.484 6.721 1.00 94.25 99 MET A C 1
ATOM 779 O O . MET A 1 99 ? -4.976 -8.289 6.807 1.00 94.25 99 MET A O 1
ATOM 783 N N . ALA A 1 100 ? -3.321 -7.151 7.788 1.00 95.25 100 ALA A N 1
ATOM 784 C CA . ALA A 1 100 ? -3.575 -7.702 9.115 1.00 95.25 100 ALA A CA 1
ATOM 785 C C . ALA A 1 100 ? -4.883 -7.179 9.723 1.00 95.25 100 ALA A C 1
ATOM 787 O O . ALA A 1 100 ? -5.585 -7.898 10.436 1.00 95.25 100 ALA A O 1
ATOM 788 N N . THR A 1 101 ? -5.200 -5.896 9.525 1.00 93.88 101 THR A N 1
ATOM 789 C CA . THR A 1 101 ? -6.436 -5.294 10.034 1.00 93.88 101 THR A CA 1
ATOM 790 C C . THR A 1 101 ? -6.806 -4.043 9.226 1.00 93.88 101 THR A C 1
ATOM 792 O O . THR A 1 101 ? -6.063 -3.049 9.282 1.00 93.88 101 THR A O 1
ATOM 795 N N . PRO A 1 102 ? -7.989 -4.012 8.581 1.00 92.00 102 PRO A N 1
ATOM 796 C CA . PRO A 1 102 ? -8.484 -2.835 7.874 1.00 92.00 102 PRO A CA 1
ATOM 797 C C . PRO A 1 102 ? -8.563 -1.594 8.765 1.00 92.00 102 PRO A C 1
ATOM 799 O O . PRO A 1 102 ? -8.691 -1.680 9.992 1.00 92.00 102 PRO A O 1
ATOM 802 N N . ALA A 1 103 ? -8.519 -0.415 8.150 1.00 92.50 103 ALA A N 1
ATOM 803 C CA . ALA A 1 103 ? -8.581 0.848 8.873 1.00 92.50 103 ALA A CA 1
ATOM 804 C C . ALA A 1 103 ? -9.830 1.654 8.508 1.00 92.50 103 ALA A C 1
ATOM 806 O O . ALA A 1 103 ? -10.232 1.770 7.355 1.00 92.50 103 ALA A O 1
ATOM 807 N N . LYS A 1 104 ? -10.424 2.291 9.516 1.00 91.69 104 LYS A N 1
ATOM 808 C CA . LYS A 1 104 ? -11.562 3.203 9.367 1.00 91.69 104 LYS A CA 1
ATOM 809 C C . LYS A 1 104 ? -11.176 4.495 8.658 1.00 91.69 104 LYS A C 1
ATOM 811 O O . LYS A 1 104 ? -12.014 5.098 8.011 1.00 91.69 104 LYS A O 1
ATOM 816 N N . ASN A 1 105 ? -9.944 4.968 8.831 1.00 90.62 105 ASN A N 1
ATOM 817 C CA . ASN A 1 105 ? -9.438 6.193 8.208 1.00 90.62 105 ASN A CA 1
ATOM 818 C C . ASN A 1 105 ? -7.909 6.297 8.344 1.00 90.62 105 ASN A C 1
ATOM 820 O O . ASN A 1 105 ? -7.278 5.528 9.073 1.00 90.62 105 ASN A O 1
ATOM 824 N N . HIS A 1 106 ? -7.320 7.300 7.683 1.00 91.75 106 HIS A N 1
ATOM 825 C CA . HIS A 1 106 ? -5.882 7.593 7.739 1.00 91.75 106 HIS A CA 1
ATOM 826 C C . HIS A 1 106 ? -5.373 7.874 9.157 1.00 91.75 106 HIS A C 1
ATOM 828 O O . HIS A 1 106 ? -4.246 7.506 9.472 1.00 91.75 106 HIS A O 1
ATOM 834 N N . SER A 1 107 ? -6.178 8.496 10.026 1.00 92.44 107 SER A N 1
ATOM 835 C CA . SER A 1 107 ? -5.762 8.809 11.401 1.00 92.44 107 SER A CA 1
ATOM 836 C C . SER A 1 107 ? -5.556 7.546 12.235 1.00 92.44 107 SER A C 1
ATOM 838 O O . SER A 1 107 ? -4.597 7.472 12.996 1.00 92.44 107 SER A O 1
ATOM 840 N N . GLN A 1 108 ? -6.403 6.528 12.055 1.00 94.88 108 GLN A N 1
ATOM 841 C CA . GLN A 1 108 ? -6.222 5.238 12.720 1.00 94.88 108 GLN A CA 1
ATOM 842 C C . GLN A 1 108 ? -4.915 4.560 12.284 1.00 94.88 108 GLN A C 1
ATOM 844 O O . GLN A 1 108 ? -4.186 4.048 13.133 1.00 94.88 108 GLN A O 1
ATOM 849 N N . LEU A 1 109 ? -4.595 4.593 10.985 1.00 95.38 109 LEU A N 1
ATOM 850 C CA . LEU A 1 109 ? -3.313 4.094 10.475 1.00 95.38 109 LEU A CA 1
ATOM 851 C C . LEU A 1 109 ? -2.131 4.878 11.043 1.00 95.38 109 LEU A C 1
ATOM 853 O O . LEU A 1 109 ? -1.161 4.274 11.482 1.00 95.38 109 LEU A O 1
ATOM 857 N N . ALA A 1 110 ? -2.221 6.207 11.076 1.00 96.50 110 ALA A N 1
ATOM 858 C CA . ALA A 1 110 ? -1.177 7.071 11.618 1.00 96.50 110 ALA A CA 1
ATOM 859 C C . ALA A 1 110 ? -0.865 6.752 13.084 1.00 96.50 110 ALA A C 1
ATOM 861 O O . ALA A 1 110 ? 0.302 6.606 13.442 1.00 96.50 110 ALA A O 1
ATOM 862 N N . THR A 1 111 ? -1.895 6.557 13.912 1.00 96.81 111 THR A N 1
ATOM 863 C CA . THR A 1 111 ? -1.720 6.111 15.300 1.00 96.81 111 THR A CA 1
ATOM 864 C C . THR A 1 111 ? -1.094 4.721 15.372 1.00 96.81 111 THR A C 1
ATOM 866 O O . THR A 1 111 ? -0.150 4.528 16.132 1.00 96.81 111 THR A O 1
ATOM 869 N N . ARG A 1 112 ? -1.583 3.761 14.576 1.00 96.25 112 ARG A N 1
ATOM 870 C CA . ARG A 1 112 ? -1.096 2.373 14.594 1.00 96.25 112 ARG A CA 1
ATOM 871 C C . ARG A 1 112 ? 0.366 2.253 14.164 1.00 96.25 112 ARG A C 1
ATOM 873 O O . ARG A 1 112 ? 1.106 1.493 14.771 1.00 96.25 112 ARG A O 1
ATOM 880 N N . LEU A 1 113 ? 0.769 3.019 13.154 1.00 96.81 113 LEU A N 1
ATOM 881 C CA . LEU A 1 113 ? 2.132 3.043 12.618 1.00 96.81 113 LEU A CA 1
ATOM 882 C C . LEU A 1 113 ? 3.052 4.021 13.366 1.00 96.81 113 LEU A C 1
ATOM 884 O O . LEU A 1 113 ? 4.225 4.124 13.031 1.00 96.81 113 LEU A O 1
ATOM 888 N N . ASN A 1 114 ? 2.534 4.774 14.347 1.00 96.81 114 ASN A N 1
ATOM 889 C CA . ASN A 1 114 ? 3.255 5.850 15.034 1.00 96.81 114 ASN A CA 1
ATOM 890 C C . ASN A 1 114 ? 3.902 6.863 14.057 1.00 96.81 114 ASN A C 1
ATOM 892 O O . ASN A 1 114 ? 5.069 7.238 14.180 1.00 96.81 114 ASN A O 1
ATOM 896 N N . ARG A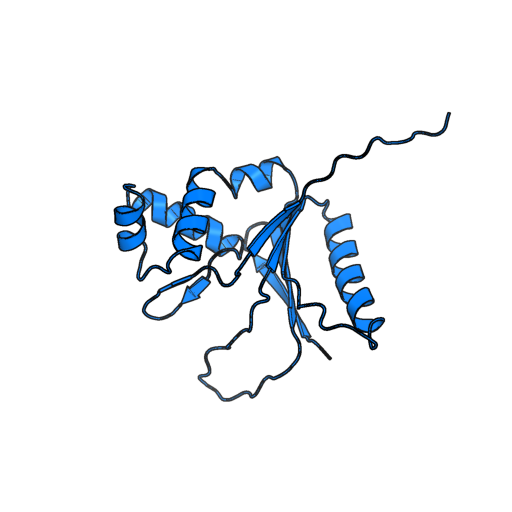 1 115 ? 3.136 7.300 13.051 1.00 96.00 115 ARG A N 1
ATOM 897 C CA . ARG A 1 115 ? 3.570 8.222 11.986 1.00 96.00 115 ARG A CA 1
ATOM 898 C C . ARG A 1 115 ? 2.650 9.433 11.893 1.00 96.00 115 ARG A C 1
ATOM 900 O O . ARG A 1 115 ? 1.543 9.443 12.422 1.00 96.00 115 ARG A O 1
ATOM 907 N N . SER A 1 116 ? 3.089 10.474 11.185 1.00 96.44 116 SER A N 1
ATOM 908 C CA . SER A 1 116 ? 2.244 11.646 10.946 1.00 96.44 116 SER A CA 1
ATOM 909 C C . SER A 1 116 ? 1.135 11.345 9.932 1.00 96.44 116 SER A C 1
ATOM 911 O O . SER A 1 116 ? 1.365 10.704 8.904 1.00 96.44 116 SER A O 1
ATOM 913 N N . SER A 1 117 ? -0.069 11.872 10.176 1.00 93.00 117 SER A N 1
ATOM 914 C CA . SER A 1 117 ? -1.223 11.670 9.287 1.00 93.00 117 SER A CA 1
ATOM 915 C C . SER A 1 117 ? -0.995 12.191 7.866 1.00 93.00 117 SER A C 1
ATOM 917 O O . SER A 1 117 ? -1.556 11.644 6.923 1.00 93.00 117 SER A O 1
ATOM 919 N N . ALA A 1 118 ? -0.164 13.225 7.696 1.00 94.81 118 ALA A N 1
ATOM 920 C CA . ALA A 1 118 ? 0.184 13.762 6.381 1.00 94.81 118 ALA A CA 1
ATOM 921 C C . ALA A 1 118 ? 0.996 12.760 5.543 1.00 94.81 118 ALA A C 1
ATOM 923 O O . ALA A 1 118 ? 0.681 12.561 4.373 1.00 94.81 118 ALA A O 1
ATOM 924 N N . ARG A 1 119 ? 1.991 12.095 6.151 1.00 95.56 119 ARG A N 1
ATOM 925 C CA . ARG A 1 119 ? 2.786 11.060 5.470 1.00 95.56 119 ARG A CA 1
ATOM 926 C C . ARG A 1 119 ? 1.932 9.849 5.130 1.00 95.56 119 ARG A C 1
ATOM 928 O O . ARG A 1 119 ? 1.889 9.449 3.977 1.00 95.56 119 ARG A O 1
ATOM 935 N N . VAL A 1 120 ? 1.151 9.363 6.098 1.00 96.62 120 VAL A N 1
ATOM 936 C CA . VAL A 1 120 ? 0.229 8.240 5.872 1.00 96.62 120 VAL A CA 1
ATOM 937 C C . VAL A 1 120 ? -0.769 8.552 4.762 1.00 96.62 120 VAL A C 1
ATOM 939 O O . VAL A 1 120 ? -1.038 7.695 3.933 1.00 96.62 120 VAL A O 1
ATOM 942 N N . ARG A 1 121 ? -1.320 9.769 4.700 1.00 94.88 121 ARG A N 1
ATOM 943 C CA . ARG A 1 121 ? -2.237 10.136 3.616 1.00 94.88 121 ARG A CA 1
ATOM 944 C C . ARG A 1 121 ? -1.556 10.080 2.249 1.00 94.88 121 ARG A C 1
ATOM 946 O O . ARG A 1 121 ? -2.127 9.474 1.350 1.00 94.88 121 ARG A O 1
ATOM 953 N N . ALA A 1 122 ? -0.355 10.645 2.126 1.00 95.62 122 ALA A N 1
ATOM 954 C CA . ALA A 1 122 ? 0.417 10.603 0.886 1.00 95.62 122 ALA A CA 1
ATOM 955 C C . ALA A 1 122 ? 0.744 9.161 0.461 1.00 95.62 122 ALA A C 1
ATOM 957 O O . ALA A 1 122 ? 0.562 8.806 -0.699 1.00 95.62 122 ALA A O 1
ATOM 958 N N . ASP A 1 123 ? 1.145 8.311 1.406 1.00 96.38 123 ASP A N 1
ATOM 959 C CA . ASP A 1 123 ? 1.425 6.898 1.144 1.00 96.38 123 ASP A CA 1
ATOM 960 C C . ASP A 1 123 ? 0.177 6.131 0.693 1.00 96.38 123 ASP A C 1
ATOM 962 O O . ASP A 1 123 ? 0.227 5.383 -0.282 1.00 96.38 123 ASP A O 1
ATOM 966 N N . VAL A 1 124 ? -0.969 6.353 1.346 1.00 94.88 124 VAL A N 1
ATOM 967 C CA . VAL A 1 124 ? -2.239 5.741 0.926 1.00 94.88 124 VAL A CA 1
ATOM 968 C C . VAL A 1 124 ? -2.666 6.259 -0.450 1.00 94.88 124 VAL A C 1
ATOM 970 O O . VAL A 1 124 ? -3.232 5.496 -1.223 1.00 94.88 124 VAL A O 1
ATOM 973 N N . ASP A 1 125 ? -2.431 7.529 -0.789 1.00 93.25 125 ASP A N 1
ATOM 974 C CA . ASP A 1 125 ? -2.733 8.052 -2.129 1.00 93.25 125 ASP A CA 1
ATOM 975 C C . ASP A 1 125 ? -1.906 7.321 -3.204 1.00 93.25 125 ASP A C 1
ATOM 977 O O . ASP A 1 125 ? -2.471 6.886 -4.207 1.00 93.25 125 ASP A O 1
ATOM 981 N N . VAL A 1 126 ? -0.606 7.096 -2.971 1.00 93.06 126 VAL A N 1
ATOM 982 C CA . VAL A 1 126 ? 0.248 6.332 -3.900 1.00 93.06 126 VAL A CA 1
ATOM 983 C C . VAL A 1 126 ? -0.242 4.893 -4.064 1.00 93.06 126 VAL A C 1
ATOM 985 O O . VAL A 1 126 ? -0.411 4.423 -5.185 1.00 93.06 126 VAL A O 1
ATOM 988 N N . LEU A 1 127 ? -0.520 4.202 -2.960 1.00 92.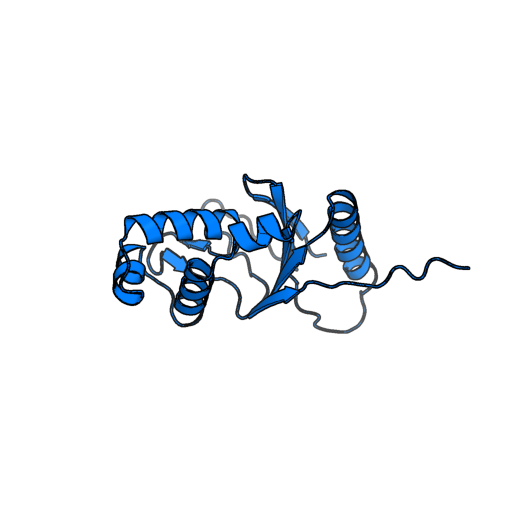94 127 LEU A N 1
ATOM 989 C CA . LEU A 1 127 ? -0.931 2.797 -2.989 1.00 92.94 127 LEU A CA 1
ATOM 990 C C . LEU A 1 127 ? -2.331 2.589 -3.585 1.00 92.94 127 LEU A C 1
ATOM 992 O O . LEU A 1 127 ? -2.580 1.578 -4.235 1.00 92.94 127 LEU A O 1
ATOM 996 N N . VAL A 1 128 ? -3.239 3.551 -3.408 1.00 90.38 128 VAL A N 1
ATOM 997 C CA . VAL A 1 128 ? -4.554 3.538 -4.070 1.00 90.38 128 VAL A CA 1
ATOM 998 C C . VAL A 1 128 ? -4.399 3.741 -5.573 1.00 90.38 128 VAL A C 1
ATOM 1000 O O . VAL A 1 128 ? -5.009 3.013 -6.349 1.00 90.38 128 VAL A O 1
ATOM 1003 N N . ASN A 1 129 ? -3.542 4.674 -5.994 1.00 85.94 129 ASN A N 1
ATOM 1004 C CA . ASN A 1 129 ? -3.258 4.883 -7.416 1.00 85.94 129 ASN A CA 1
ATOM 1005 C C . ASN A 1 129 ? -2.590 3.662 -8.068 1.00 85.94 129 ASN A C 1
ATOM 1007 O O . ASN A 1 129 ? -2.752 3.455 -9.267 1.00 85.94 129 ASN A O 1
ATOM 1011 N N . ALA A 1 130 ? -1.874 2.857 -7.280 1.00 84.81 130 ALA A N 1
ATOM 1012 C CA . ALA A 1 130 ? -1.277 1.599 -7.711 1.00 84.81 130 ALA A CA 1
ATOM 1013 C C . ALA A 1 130 ? -2.246 0.398 -7.695 1.00 84.81 130 ALA A C 1
ATOM 1015 O O . ALA A 1 130 ? -1.838 -0.706 -8.035 1.00 84.81 130 ALA A O 1
ATOM 1016 N N . GLY A 1 131 ? -3.507 0.574 -7.278 1.00 85.38 131 GLY A N 1
ATOM 1017 C CA . GLY A 1 131 ? -4.485 -0.522 -7.196 1.00 85.38 131 GLY A CA 1
ATOM 1018 C C . GLY A 1 131 ? -4.243 -1.511 -6.046 1.00 85.38 131 GLY A C 1
ATOM 1019 O O . GLY A 1 131 ? -4.841 -2.587 -6.021 1.00 85.38 131 GLY A O 1
ATOM 1020 N N . LEU A 1 132 ? -3.380 -1.153 -5.088 1.00 89.44 132 LEU A N 1
ATOM 1021 C CA . LEU A 1 132 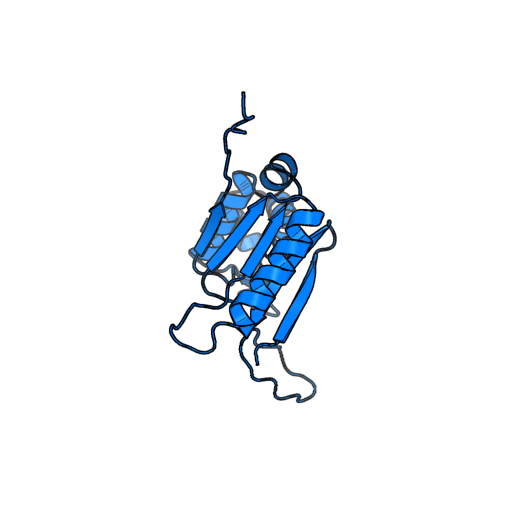? -3.003 -1.991 -3.943 1.00 89.44 132 LEU A CA 1
ATOM 1022 C C . LEU A 1 132 ? -3.951 -1.820 -2.749 1.00 89.44 132 LEU A C 1
ATOM 1024 O O . LEU A 1 132 ? -4.089 -2.718 -1.923 1.00 89.44 132 LEU A O 1
ATOM 1028 N N . ILE A 1 133 ? -4.597 -0.656 -2.643 1.00 91.62 133 ILE A N 1
ATOM 1029 C CA . ILE A 1 133 ? -5.556 -0.317 -1.586 1.00 91.62 133 ILE A CA 1
ATOM 1030 C C . ILE A 1 133 ? -6.845 0.182 -2.228 1.00 91.62 133 ILE A C 1
ATOM 1032 O O . ILE A 1 133 ? -6.813 0.966 -3.176 1.00 91.62 133 ILE A O 1
ATOM 1036 N N . LEU A 1 134 ? -7.981 -0.186 -1.641 1.00 86.69 134 LEU A N 1
ATOM 1037 C CA . LEU A 1 134 ? -9.284 0.370 -1.980 1.00 86.69 134 LEU A CA 1
ATOM 1038 C C . LEU A 1 134 ? -9.740 1.394 -0.948 1.00 86.69 134 LEU A C 1
ATOM 1040 O O . LEU A 1 134 ? -9.519 1.248 0.259 1.00 86.69 134 LEU A O 1
ATOM 1044 N N . ARG A 1 135 ? -10.426 2.426 -1.447 1.00 87.94 135 ARG A N 1
ATOM 1045 C CA . ARG A 1 135 ? -11.193 3.362 -0.624 1.00 87.94 135 ARG A CA 1
ATOM 1046 C C . ARG A 1 135 ? -12.661 2.995 -0.703 1.00 87.94 135 ARG A C 1
ATOM 1048 O O . ARG A 1 135 ? -13.221 2.985 -1.793 1.00 87.94 135 ARG A O 1
ATOM 1055 N N . GLN A 1 136 ? -13.263 2.724 0.446 1.00 82.00 136 GLN A N 1
ATOM 1056 C CA . GLN A 1 136 ? -14.679 2.382 0.552 1.00 82.00 136 GLN A CA 1
ATOM 1057 C C . GLN A 1 136 ? -15.474 3.544 1.151 1.00 82.00 136 GLN A C 1
ATOM 1059 O O . GLN A 1 136 ? -14.947 4.368 1.913 1.00 82.00 136 GLN A O 1
ATOM 1064 N N . GLU A 1 137 ? -16.757 3.606 0.804 1.00 75.94 137 GLU A N 1
ATOM 1065 C CA . GLU A 1 137 ? -17.701 4.495 1.467 1.00 75.94 137 GLU A CA 1
ATOM 1066 C C . GLU A 1 137 ? -18.112 3.887 2.813 1.00 75.94 137 GLU A C 1
ATOM 1068 O O . GLU A 1 137 ? -18.807 2.879 2.884 1.00 75.94 137 GLU A O 1
ATOM 1073 N N . GLY A 1 138 ? -17.663 4.510 3.904 1.00 77.38 138 GLY A N 1
ATOM 1074 C CA . GLY A 1 138 ? -17.933 4.045 5.265 1.00 77.38 138 GLY A CA 1
ATOM 1075 C C . GLY A 1 138 ? -16.876 3.078 5.824 1.00 77.38 138 GLY A C 1
ATOM 1076 O O . GLY A 1 138 ? -16.020 2.591 5.088 1.00 77.38 138 GLY A O 1
ATOM 1077 N N . PRO A 1 139 ? -16.867 2.858 7.154 1.00 73.88 139 PRO A N 1
ATOM 1078 C CA . PRO A 1 139 ? -15.810 2.104 7.824 1.00 73.88 139 PRO A CA 1
ATOM 1079 C C . PRO A 1 139 ? -15.945 0.578 7.638 1.00 73.88 139 PRO A C 1
ATOM 1081 O O . PRO A 1 139 ? -17.036 0.058 7.869 1.00 73.88 139 PRO A O 1
ATOM 1084 N N . PRO A 1 140 ? -14.840 -0.157 7.381 1.00 78.50 140 PRO A N 1
ATOM 1085 C CA . PRO A 1 140 ? -13.485 0.355 7.171 1.00 78.50 140 PRO A CA 1
ATOM 1086 C C . PRO A 1 140 ? -13.338 1.044 5.807 1.00 78.50 140 PRO A C 1
ATOM 1088 O O . PRO A 1 140 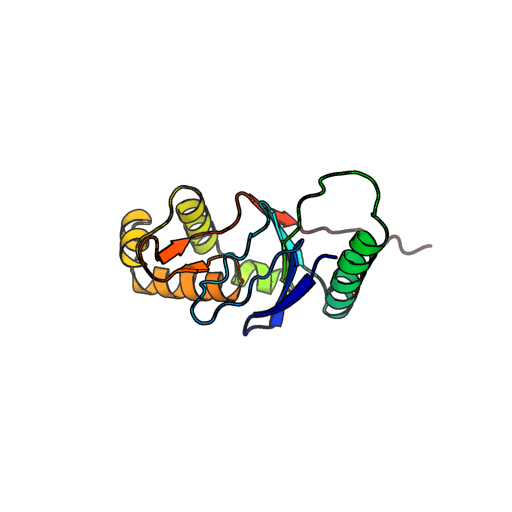? -13.628 0.461 4.775 1.00 78.50 140 PRO A O 1
ATOM 1091 N N . ASN A 1 141 ? -12.845 2.285 5.798 1.00 87.25 141 ASN A N 1
ATOM 1092 C CA . ASN A 1 141 ? -12.712 3.048 4.558 1.00 87.25 141 ASN A CA 1
ATOM 1093 C C . ASN A 1 141 ? -11.441 2.683 3.777 1.00 87.25 141 ASN A C 1
ATOM 1095 O O . ASN A 1 141 ? -11.286 3.154 2.655 1.00 87.25 141 ASN A O 1
ATOM 1099 N N . LEU A 1 142 ? -10.499 1.953 4.385 1.00 91.31 142 LEU A N 1
ATOM 1100 C CA . LEU A 1 142 ? -9.216 1.575 3.794 1.00 91.31 142 LEU A CA 1
ATOM 1101 C C . LEU A 1 142 ? -8.982 0.078 3.994 1.00 91.31 142 LEU A C 1
ATOM 1103 O O . LEU A 1 142 ? -8.809 -0.375 5.132 1.00 91.31 142 LEU A O 1
ATOM 1107 N N . THR A 1 143 ? -8.927 -0.647 2.881 1.00 90.56 143 THR A N 1
ATOM 1108 C CA . THR A 1 143 ? -8.809 -2.109 2.844 1.00 90.56 143 THR A CA 1
ATOM 1109 C C . THR A 1 143 ? -7.864 -2.521 1.714 1.00 90.56 143 THR A C 1
ATOM 1111 O O . THR A 1 143 ? -7.835 -1.877 0.665 1.00 90.56 143 THR A O 1
ATOM 1114 N N . VAL A 1 144 ? -7.090 -3.586 1.925 1.00 92.62 144 VAL A N 1
ATOM 1115 C CA . VAL A 1 144 ? -6.361 -4.290 0.857 1.00 92.62 144 VAL A CA 1
ATOM 1116 C C . VAL A 1 144 ? -7.249 -5.460 0.424 1.00 92.62 144 VAL A C 1
ATOM 1118 O O . VAL A 1 144 ? -7.604 -6.259 1.287 1.00 92.62 144 VAL A O 1
ATOM 1121 N N . PRO A 1 145 ? -7.661 -5.555 -0.851 1.00 89.19 145 PRO A N 1
ATOM 1122 C CA . PRO A 1 145 ? -8.652 -6.542 -1.286 1.00 89.19 145 PRO A CA 1
ATOM 1123 C C . PRO A 1 145 ? -8.050 -7.918 -1.609 1.00 89.19 145 PRO A C 1
ATOM 1125 O O . PRO A 1 145 ? -8.732 -8.762 -2.176 1.00 89.19 145 PRO A O 1
ATOM 1128 N N . TYR A 1 146 ? -6.775 -8.123 -1.278 1.00 88.12 146 TYR A N 1
ATOM 1129 C CA . TYR A 1 146 ? -6.008 -9.322 -1.592 1.00 88.12 146 TYR A CA 1
ATOM 1130 C C . TYR A 1 146 ? -5.530 -9.972 -0.293 1.00 88.12 146 TYR A C 1
ATOM 1132 O O . TYR A 1 146 ? -5.071 -9.279 0.619 1.00 88.12 146 TYR A O 1
ATOM 1140 N N . ASP A 1 147 ? -5.559 -11.299 -0.244 1.00 88.50 147 ASP A N 1
ATOM 1141 C CA . ASP A 1 147 ? -4.969 -12.084 0.843 1.00 88.50 147 ASP A CA 1
ATOM 1142 C C . ASP A 1 147 ? -3.442 -12.159 0.710 1.00 88.50 147 ASP A C 1
ATOM 1144 O O . ASP A 1 147 ? -2.718 -12.271 1.703 1.00 88.50 147 ASP A O 1
ATOM 1148 N N . ARG A 1 148 ? -2.935 -12.092 -0.528 1.00 89.12 148 ARG A N 1
ATOM 1149 C CA . ARG A 1 148 ? -1.509 -12.172 -0.848 1.00 89.12 148 ARG A CA 1
ATOM 1150 C C . ARG A 1 148 ? -1.118 -11.148 -1.907 1.00 89.12 148 ARG A C 1
ATOM 1152 O O . ARG A 1 148 ? -1.779 -11.013 -2.929 1.00 89.12 148 ARG A O 1
ATOM 1159 N N . ILE A 1 149 ? 0.020 -10.493 -1.690 1.00 90.56 149 ILE A N 1
ATOM 1160 C CA . ILE A 1 149 ? 0.705 -9.687 -2.704 1.00 90.56 149 ILE A CA 1
ATOM 1161 C C . ILE A 1 149 ? 2.047 -10.366 -2.990 1.00 90.56 149 ILE A C 1
ATOM 1163 O O . ILE A 1 149 ? 2.883 -10.492 -2.094 1.00 90.56 149 ILE A O 1
ATOM 1167 N N . ALA A 1 150 ? 2.234 -10.858 -4.210 1.00 90.12 150 ALA A N 1
ATOM 1168 C CA . ALA A 1 150 ? 3.466 -11.480 -4.676 1.00 90.12 150 ALA A CA 1
ATOM 1169 C C . ALA A 1 150 ? 4.234 -10.483 -5.546 1.00 90.12 150 ALA A C 1
ATOM 1171 O O . ALA A 1 150 ? 3.686 -9.957 -6.504 1.00 90.12 150 ALA A O 1
ATOM 1172 N N . ILE A 1 151 ? 5.494 -10.217 -5.206 1.00 87.19 151 ILE A N 1
ATOM 1173 C CA . ILE A 1 151 ? 6.374 -9.359 -6.005 1.00 87.19 151 ILE A CA 1
ATOM 1174 C C . ILE A 1 151 ? 7.396 -10.269 -6.669 1.00 87.19 151 ILE A C 1
ATOM 1176 O O . ILE A 1 151 ? 8.186 -10.912 -5.975 1.00 87.19 151 ILE A O 1
ATOM 1180 N N . GLU A 1 152 ? 7.374 -10.325 -7.995 1.00 80.81 152 GLU A N 1
ATOM 1181 C CA . GLU A 1 152 ? 8.250 -11.183 -8.781 1.00 80.81 152 GLU A CA 1
ATOM 1182 C C . GLU A 1 152 ? 9.166 -10.335 -9.665 1.00 80.81 152 GLU A C 1
ATOM 1184 O O . GLU A 1 152 ? 8.747 -9.400 -10.344 1.00 80.81 152 GLU A O 1
ATOM 1189 N N . TYR A 1 153 ? 10.457 -10.655 -9.632 1.00 75.75 153 TYR A N 1
ATOM 1190 C CA . TYR A 1 153 ? 11.458 -10.073 -10.514 1.00 75.75 153 TYR A CA 1
ATOM 1191 C C . TYR A 1 153 ? 12.453 -11.159 -10.895 1.00 75.75 153 TYR A C 1
ATOM 1193 O O . TYR A 1 153 ? 12.974 -11.862 -10.024 1.00 75.75 153 TYR A O 1
ATOM 1201 N N . SER A 1 154 ? 12.719 -11.298 -12.192 1.00 71.62 154 SER A N 1
ATOM 1202 C CA . SER A 1 154 ? 13.644 -12.299 -12.711 1.00 71.62 154 SER A CA 1
ATOM 1203 C C . SER A 1 154 ? 14.782 -11.635 -13.481 1.00 71.62 154 SER A C 1
ATOM 1205 O O . SER A 1 154 ? 14.590 -10.660 -14.202 1.00 71.62 154 SER A O 1
ATOM 1207 N N . ILE A 1 155 ? 15.992 -12.159 -13.292 1.00 73.38 155 ILE A N 1
ATOM 1208 C CA . ILE A 1 155 ? 17.168 -11.811 -14.090 1.00 73.38 155 ILE A CA 1
ATOM 1209 C C . ILE A 1 155 ? 17.607 -13.098 -14.769 1.00 73.38 155 ILE A C 1
ATOM 1211 O O . ILE A 1 155 ? 17.902 -14.084 -14.091 1.00 73.38 155 ILE A O 1
ATOM 1215 N N . GLN A 1 156 ? 17.660 -13.087 -16.094 1.00 73.88 156 GLN A N 1
ATOM 1216 C CA . GLN A 1 156 ? 18.177 -14.198 -16.881 1.00 73.88 156 GLN A CA 1
ATOM 1217 C C . GLN A 1 156 ? 19.486 -13.770 -17.541 1.00 73.88 156 GLN A C 1
ATOM 1219 O O . GLN A 1 156 ? 19.642 -12.622 -17.954 1.00 73.88 156 GLN A O 1
ATOM 1224 N N . ALA A 1 157 ? 20.453 -14.684 -17.598 1.00 76.75 157 ALA A N 1
ATOM 1225 C CA . ALA A 1 157 ? 21.620 -14.482 -18.446 1.00 76.75 157 ALA A CA 1
ATOM 1226 C C . ALA A 1 157 ? 21.167 -14.576 -19.906 1.00 76.75 157 ALA A C 1
ATOM 1228 O O . ALA A 1 157 ? 20.420 -15.496 -20.226 1.00 76.75 157 ALA A O 1
ATOM 1229 N N . ASP A 1 158 ? 21.619 -13.665 -20.768 1.00 66.88 158 ASP A N 1
ATOM 1230 C CA . ASP A 1 158 ? 21.431 -13.775 -22.216 1.00 66.88 158 ASP A CA 1
ATOM 1231 C C . ASP A 1 158 ? 22.432 -14.820 -22.736 1.00 66.88 158 ASP A C 1
ATOM 1233 O O . ASP A 1 158 ? 23.645 -14.565 -22.699 1.00 66.88 158 ASP A O 1
ATOM 1237 N N . PRO A 1 159 ? 21.996 -16.032 -23.135 1.00 61.88 159 PRO A N 1
ATOM 1238 C CA . PRO A 1 159 ? 22.900 -17.003 -23.716 1.00 61.88 159 PRO A CA 1
ATOM 1239 C C . PRO A 1 159 ? 23.130 -16.591 -25.171 1.00 61.88 159 PRO A C 1
ATOM 1241 O O . PRO A 1 159 ? 22.561 -17.172 -26.091 1.00 61.88 159 PRO A O 1
ATOM 1244 N N . SER A 1 160 ? 23.941 -15.554 -25.375 1.00 54.06 160 SER A N 1
ATOM 1245 C CA . SER A 1 160 ? 24.405 -15.164 -26.702 1.00 54.06 160 SER A CA 1
ATOM 1246 C C . SER A 1 160 ? 25.089 -16.393 -27.330 1.00 54.06 160 SER A C 1
ATOM 1248 O O . SER A 1 160 ? 26.025 -16.922 -26.719 1.00 54.06 160 SER A O 1
ATOM 1250 N N . PRO A 1 161 ? 24.603 -16.929 -28.467 1.00 62.91 161 PRO A N 1
ATOM 1251 C CA . PRO A 1 161 ? 25.226 -18.090 -29.087 1.00 62.91 161 PRO A CA 1
ATOM 1252 C C . PRO A 1 161 ? 26.598 -17.684 -29.643 1.00 62.91 161 PRO A C 1
ATOM 1254 O O . PRO A 1 161 ? 26.688 -16.711 -30.391 1.00 62.91 161 PRO A O 1
ATOM 1257 N N . GLU A 1 162 ? 27.646 -18.413 -29.238 1.00 51.97 162 GLU A N 1
ATOM 1258 C CA . GLU A 1 162 ? 29.009 -18.300 -29.791 1.00 51.97 162 GLU A CA 1
ATOM 1259 C C . GLU A 1 162 ? 29.057 -18.512 -31.313 1.00 51.97 162 GLU A C 1
ATOM 1261 O O . GLU A 1 162 ? 28.327 -19.396 -31.826 1.00 51.97 162 GLU A O 1
#

Sequence (162 aa):
MGRKYDIRGTGGLILTLTHTRSMRRTDDEQIDVEYPSTLRVEIGSTEDMFTDAVAAAETFENDSRQDEEAAEAVVTYDSIEQLRDALTTERIELLESLMATPAKNHSQLATRLNRSSARVRADVDVLVNAGLILRQEGPPNLTVPYDRIAIEYSIQADPSPE

pLDDT: mean 72.08, std 21.49, range [32.94, 97.56]

Secondary structure (DSSP, 8-state):
-EEEEEEE-TTS-EEEEEEE------TT--------SEEEEEE--HHHHHHHHHHHHHHHHH--SS------EEEEES-HHHHHHHS-HHHHHHHHHHHHS-BSSHHHHHHHTT--HHHHHHHHHHHHHTTSSEE-SSSS-EE---SEEEE-----------

Radius of gyration: 17.74 Å; chains: 1; bounding box: 59×42×45 Å